Protein AF-A0A7X1P7P2-F1 (afdb_monomer_lite)

pLDDT: mean 89.83, std 14.55, range [38.56, 98.75]

Sequence (143 aa):
MQAILTSKPTHEVIAAIQALDLDSVKSRLMDAELGEGWTREYAERIEAAYRTYLTMLVKHQEHAEHIMLSKDVDEFWHTHILQTMKYAADCEAVFGAFLHHNPHVGERTQADLDEREKMADITRALYEQEFGDGRGANVAWSG

Structure (mmCIF, N/CA/C/O backbone):
data_AF-A0A7X1P7P2-F1
#
_entry.id   AF-A0A7X1P7P2-F1
#
loop_
_atom_site.group_PDB
_atom_site.id
_atom_site.type_symbol
_atom_site.label_atom_id
_atom_site.label_alt_id
_atom_site.label_comp_id
_atom_site.label_asym_id
_atom_site.label_entity_id
_atom_site.label_seq_id
_atom_site.pdbx_PDB_ins_code
_atom_site.Cartn_x
_atom_site.Cartn_y
_atom_site.Cartn_z
_atom_site.occupancy
_atom_site.B_iso_or_equiv
_atom_site.auth_seq_id
_atom_site.auth_comp_id
_atom_site.auth_asym_id
_atom_site.auth_atom_id
_atom_site.pdbx_PDB_model_num
ATOM 1 N N . MET A 1 1 ? -9.503 13.658 7.282 1.00 43.91 1 MET A N 1
ATOM 2 C CA . MET A 1 1 ? -10.871 13.131 7.539 1.00 43.91 1 MET A CA 1
ATOM 3 C C . MET A 1 1 ? -11.436 12.461 6.292 1.00 43.91 1 MET A C 1
ATOM 5 O O . MET A 1 1 ? -12.288 13.011 5.604 1.00 43.91 1 MET A O 1
ATOM 9 N N . GLN A 1 2 ? -11.042 11.211 6.086 1.00 50.12 2 GLN A N 1
ATOM 10 C CA . GLN A 1 2 ? -12.046 10.154 6.085 1.00 50.12 2 GLN A CA 1
ATOM 11 C C . GLN A 1 2 ? -11.613 9.181 7.185 1.00 50.12 2 GLN A C 1
ATOM 13 O O . GLN A 1 2 ? -10.655 8.444 7.020 1.00 50.12 2 GLN A O 1
ATOM 18 N N . ALA A 1 3 ? -12.256 9.266 8.355 1.00 65.06 3 ALA A N 1
ATOM 19 C CA . ALA A 1 3 ? -11.876 8.503 9.553 1.00 65.06 3 ALA A CA 1
ATOM 20 C C . ALA A 1 3 ? -12.202 6.997 9.451 1.00 65.06 3 ALA A C 1
ATOM 22 O O . ALA A 1 3 ? -12.038 6.258 10.415 1.00 65.06 3 ALA A O 1
ATOM 23 N N . ILE A 1 4 ? -12.736 6.562 8.307 1.00 82.81 4 ILE A N 1
ATOM 24 C CA . ILE A 1 4 ? -13.200 5.203 8.047 1.00 82.81 4 ILE A CA 1
ATOM 25 C C . ILE A 1 4 ? -12.828 4.891 6.597 1.00 82.81 4 ILE A C 1
ATOM 27 O O . ILE A 1 4 ? -13.354 5.520 5.678 1.00 82.81 4 ILE A O 1
ATOM 31 N N . LEU A 1 5 ? -11.912 3.942 6.409 1.00 88.62 5 LEU A N 1
ATOM 32 C CA . LEU A 1 5 ? -11.478 3.448 5.100 1.00 88.62 5 LEU A CA 1
ATOM 33 C C . LEU A 1 5 ? -12.542 2.570 4.443 1.00 88.62 5 LEU A C 1
ATOM 35 O O . LEU A 1 5 ? -12.647 2.525 3.221 1.00 88.62 5 LEU A O 1
ATOM 39 N N . THR A 1 6 ? -13.323 1.847 5.245 1.00 93.50 6 THR A N 1
ATOM 40 C CA . THR A 1 6 ? -14.395 0.986 4.748 1.00 93.50 6 THR A CA 1
ATOM 41 C C . THR A 1 6 ? -15.419 0.675 5.835 1.00 93.50 6 THR A C 1
ATOM 43 O O . THR A 1 6 ? -15.079 0.512 7.005 1.00 93.50 6 THR A O 1
ATOM 46 N N . SER A 1 7 ? -16.686 0.562 5.436 1.00 93.81 7 SER A N 1
ATOM 47 C CA . SER A 1 7 ? -17.781 0.076 6.285 1.00 93.81 7 SER A CA 1
ATOM 48 C C . SER A 1 7 ? -18.014 -1.435 6.170 1.00 93.81 7 SER A C 1
ATOM 50 O O . SER A 1 7 ? -18.877 -1.973 6.866 1.00 93.81 7 SER A O 1
ATOM 52 N N . LYS A 1 8 ? -17.275 -2.128 5.292 1.00 95.19 8 LYS A N 1
ATOM 53 C CA . LYS A 1 8 ? -17.368 -3.583 5.133 1.00 95.19 8 LYS A CA 1
ATOM 54 C C . LYS A 1 8 ? -16.837 -4.300 6.388 1.00 95.19 8 LYS A C 1
ATOM 56 O O . LYS A 1 8 ? -15.948 -3.772 7.062 1.00 95.19 8 LYS A O 1
ATOM 61 N N . PRO A 1 9 ? -17.323 -5.514 6.707 1.00 96.62 9 PRO A N 1
ATOM 62 C CA . PRO A 1 9 ? -16.803 -6.288 7.831 1.00 96.62 9 PRO A CA 1
ATOM 63 C C . PRO A 1 9 ? -15.300 -6.561 7.690 1.00 96.62 9 PRO A C 1
ATOM 65 O O . PRO A 1 9 ? -14.850 -7.077 6.670 1.00 96.62 9 PRO A O 1
ATOM 68 N N . THR A 1 10 ? -14.520 -6.283 8.740 1.00 95.75 10 THR A N 1
ATOM 69 C CA . THR A 1 10 ? -13.047 -6.391 8.729 1.00 95.75 10 THR A CA 1
ATOM 70 C C . THR A 1 10 ? -12.537 -7.729 8.185 1.00 95.75 10 THR A C 1
ATOM 72 O O . THR A 1 10 ? -11.595 -7.754 7.402 1.00 95.75 10 THR A O 1
ATOM 75 N N . HIS A 1 11 ? -13.166 -8.847 8.557 1.00 96.62 11 HIS A N 1
ATOM 76 C CA . HIS A 1 11 ? -12.748 -10.176 8.101 1.00 96.62 11 HIS A CA 1
ATOM 77 C C . HIS A 1 11 ? -12.955 -10.394 6.590 1.00 96.62 11 HIS A C 1
ATOM 79 O O . HIS A 1 11 ? -12.132 -11.055 5.960 1.00 96.62 11 HIS A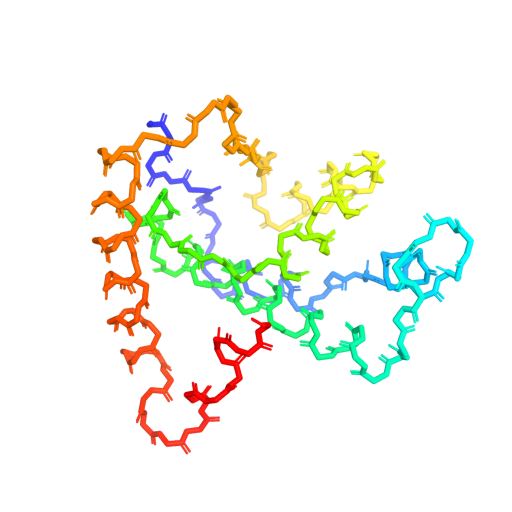 O 1
ATOM 85 N N . GLU A 1 12 ? -14.005 -9.815 5.997 1.00 98.00 12 GLU A N 1
ATOM 86 C CA . GLU A 1 12 ? -14.248 -9.865 4.549 1.00 98.00 12 GLU A CA 1
ATOM 87 C C . GLU A 1 12 ? -13.220 -9.021 3.797 1.00 98.00 12 GLU A C 1
ATOM 89 O O . GLU A 1 12 ? -12.670 -9.462 2.791 1.00 98.00 12 GLU A O 1
ATOM 94 N N . VAL A 1 13 ? -12.907 -7.834 4.322 1.00 98.00 13 VAL A N 1
ATOM 95 C CA . VAL A 1 13 ? -11.899 -6.944 3.733 1.00 98.00 13 VAL A CA 1
ATOM 96 C C . VAL A 1 13 ? -10.519 -7.593 3.780 1.00 98.00 13 VAL A C 1
ATOM 98 O O . VAL A 1 13 ? -9.812 -7.583 2.779 1.00 98.00 13 VAL A O 1
ATOM 101 N N . ILE A 1 14 ? -10.146 -8.224 4.897 1.00 97.25 14 ILE A N 1
ATOM 102 C CA . ILE A 1 14 ? -8.883 -8.969 5.004 1.00 97.25 14 ILE A CA 1
ATOM 103 C C . ILE A 1 14 ? -8.854 -10.129 4.005 1.00 97.25 14 ILE A C 1
ATOM 105 O O . ILE A 1 14 ? -7.850 -10.309 3.320 1.00 97.25 14 ILE A O 1
ATOM 109 N N . ALA A 1 15 ? -9.943 -10.891 3.866 1.00 98.25 15 ALA A N 1
ATOM 110 C CA . ALA A 1 15 ? -10.018 -11.954 2.864 1.00 98.25 15 ALA A CA 1
ATOM 111 C C . ALA A 1 15 ? -9.846 -11.405 1.435 1.00 98.25 15 ALA A C 1
ATOM 113 O O . ALA A 1 15 ? -9.102 -11.984 0.645 1.00 98.25 15 ALA A O 1
ATOM 114 N N . ALA A 1 16 ? -10.461 -10.260 1.123 1.00 98.50 16 ALA A N 1
ATOM 115 C CA . ALA A 1 16 ? -10.300 -9.581 -0.159 1.00 98.50 16 ALA A CA 1
ATOM 116 C C . ALA A 1 16 ? -8.861 -9.077 -0.378 1.00 98.50 16 ALA A C 1
ATOM 118 O O . ALA A 1 16 ? -8.318 -9.268 -1.464 1.00 98.50 16 ALA A O 1
ATOM 119 N N . ILE A 1 17 ? -8.205 -8.522 0.652 1.00 98.44 17 ILE A N 1
ATOM 120 C CA . ILE A 1 17 ? -6.780 -8.147 0.613 1.00 98.44 17 ILE A CA 1
ATOM 121 C C . ILE A 1 17 ? -5.922 -9.362 0.271 1.00 98.44 17 ILE A C 1
ATOM 123 O O . ILE A 1 17 ? -5.034 -9.245 -0.565 1.00 98.44 17 ILE A O 1
ATOM 127 N N . GLN A 1 18 ? -6.166 -10.526 0.882 1.00 97.81 18 GLN A N 1
ATOM 128 C CA . GLN A 1 18 ? -5.404 -11.748 0.590 1.00 97.81 18 GLN A CA 1
ATOM 129 C C . GLN A 1 18 ? -5.694 -12.314 -0.808 1.00 97.81 18 GLN A C 1
ATOM 131 O O . GLN A 1 18 ? -4.836 -12.967 -1.393 1.00 97.81 18 GLN A O 1
ATOM 136 N N . ALA A 1 19 ? -6.870 -12.029 -1.367 1.00 98.25 19 ALA A N 1
ATOM 137 C CA . ALA A 1 19 ? -7.275 -12.484 -2.693 1.00 98.25 19 ALA A CA 1
ATOM 138 C C . ALA A 1 19 ? -6.796 -11.585 -3.848 1.00 98.25 19 ALA A C 1
ATOM 140 O O . ALA A 1 19 ? -6.965 -11.973 -5.002 1.00 98.25 19 ALA A O 1
ATOM 141 N N . LEU A 1 20 ? -6.211 -10.408 -3.573 1.00 98.56 20 LEU A N 1
ATOM 142 C CA . LEU A 1 20 ? -5.677 -9.531 -4.623 1.00 98.56 20 LEU A CA 1
ATOM 143 C C . LEU A 1 20 ? -4.686 -10.290 -5.512 1.00 98.56 20 LEU A C 1
ATOM 145 O O . LEU A 1 20 ? -3.737 -10.886 -5.004 1.00 98.56 20 LEU A O 1
ATOM 149 N N . ASP A 1 21 ? -4.865 -10.220 -6.827 1.00 98.44 21 ASP A N 1
ATOM 150 C CA . ASP A 1 21 ? -3.858 -10.673 -7.785 1.00 98.44 21 ASP A CA 1
ATOM 151 C C . ASP A 1 21 ? -2.845 -9.546 -8.008 1.00 98.44 21 ASP A C 1
ATOM 153 O O . ASP A 1 21 ? -3.181 -8.521 -8.593 1.00 98.44 21 ASP A O 1
ATOM 157 N N . LEU A 1 22 ? -1.618 -9.703 -7.512 1.00 98.62 22 LEU A N 1
ATOM 158 C CA . LEU A 1 22 ? -0.564 -8.684 -7.586 1.00 98.62 22 LEU A CA 1
ATOM 159 C C . LEU A 1 22 ? 0.591 -9.105 -8.509 1.00 98.62 22 LEU A C 1
ATOM 161 O O . LEU A 1 22 ? 1.660 -8.490 -8.488 1.00 98.62 22 LEU A O 1
ATOM 165 N N . ASP A 1 23 ? 0.404 -10.135 -9.342 1.00 98.38 23 ASP A N 1
ATOM 166 C CA . ASP A 1 23 ? 1.494 -10.670 -10.165 1.00 98.38 23 ASP A CA 1
ATOM 167 C C . ASP A 1 23 ? 1.958 -9.685 -11.246 1.00 98.38 23 ASP A C 1
ATOM 169 O O . ASP A 1 23 ? 3.153 -9.582 -11.524 1.00 98.38 23 ASP A O 1
ATOM 173 N N . SER A 1 24 ? 1.046 -8.871 -11.789 1.00 98.38 24 SER A N 1
ATOM 174 C CA . SER A 1 24 ? 1.396 -7.784 -12.712 1.00 98.38 24 SER A CA 1
ATOM 175 C C . SER A 1 24 ? 2.242 -6.693 -12.050 1.00 98.38 24 SER A C 1
ATOM 177 O O . SER A 1 24 ? 3.068 -6.072 -12.718 1.00 98.38 24 SER A O 1
ATOM 179 N N . VAL A 1 25 ? 2.045 -6.438 -10.753 1.00 98.69 25 VAL A N 1
ATOM 180 C CA . VAL A 1 25 ? 2.821 -5.457 -9.977 1.00 98.69 25 VAL A CA 1
ATOM 181 C C . VAL A 1 25 ? 4.229 -5.995 -9.740 1.00 98.69 25 VAL A C 1
ATOM 183 O O . VAL A 1 25 ? 5.205 -5.329 -10.081 1.00 98.69 25 VAL A O 1
ATOM 186 N N . LYS A 1 26 ? 4.343 -7.246 -9.274 1.00 98.44 26 LYS A N 1
ATOM 187 C CA . LYS A 1 26 ? 5.637 -7.930 -9.128 1.00 98.44 26 LYS A CA 1
ATOM 188 C C . LYS A 1 26 ? 6.400 -8.006 -10.441 1.00 98.44 26 LYS A C 1
ATOM 190 O O . LYS A 1 26 ? 7.570 -7.648 -10.481 1.00 98.44 26 LYS A O 1
ATOM 195 N N . SER A 1 27 ? 5.736 -8.428 -11.516 1.00 98.50 27 SER A N 1
ATOM 196 C CA . SER A 1 27 ? 6.352 -8.543 -12.841 1.00 98.50 27 SER A CA 1
ATOM 197 C C . SER A 1 27 ? 6.938 -7.213 -13.304 1.00 98.50 27 SER A C 1
ATOM 199 O O . SER A 1 2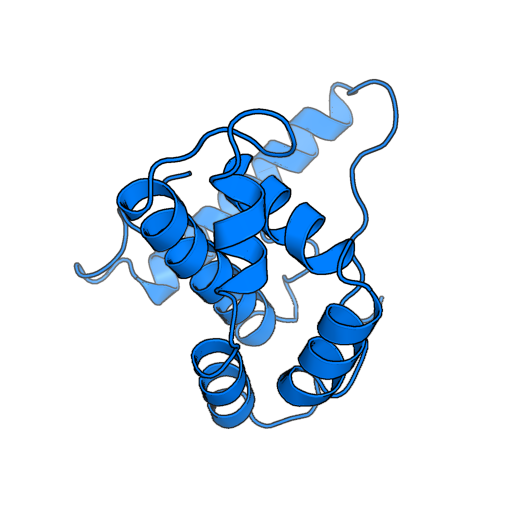7 ? 8.019 -7.198 -13.884 1.00 98.50 27 SER A O 1
ATOM 201 N N . ARG A 1 28 ? 6.266 -6.092 -13.003 1.00 98.50 28 ARG A N 1
ATOM 202 C CA . ARG A 1 28 ? 6.796 -4.759 -13.295 1.00 98.50 28 ARG A CA 1
ATOM 203 C C . ARG A 1 28 ? 8.015 -4.416 -12.438 1.00 98.50 28 ARG A C 1
ATOM 205 O O . ARG A 1 28 ? 8.984 -3.916 -12.987 1.00 98.50 28 ARG A O 1
ATOM 212 N N . LEU A 1 29 ? 7.985 -4.684 -11.134 1.00 98.56 29 LEU A N 1
ATOM 213 C CA . LEU A 1 29 ? 9.107 -4.394 -10.224 1.00 98.56 29 LEU A CA 1
ATOM 214 C C . LEU A 1 29 ? 10.345 -5.258 -10.500 1.00 98.56 29 LEU A C 1
ATOM 216 O O . LEU A 1 29 ? 11.469 -4.818 -10.274 1.00 98.56 29 LEU A O 1
ATOM 220 N N . MET A 1 30 ? 10.146 -6.475 -11.005 1.00 98.50 30 MET A N 1
ATOM 221 C CA . MET A 1 30 ? 11.221 -7.395 -11.386 1.00 98.50 30 MET A CA 1
ATOM 222 C C . MET A 1 30 ? 11.888 -7.036 -12.721 1.00 98.50 30 MET A C 1
ATOM 224 O O . MET A 1 30 ? 12.966 -7.548 -13.022 1.00 98.50 30 MET A O 1
ATOM 228 N N . ASP A 1 31 ? 11.257 -6.196 -13.541 1.00 98.38 31 ASP A N 1
ATOM 229 C CA . ASP A 1 31 ? 11.848 -5.731 -14.792 1.00 98.38 31 ASP A CA 1
ATOM 230 C C . ASP A 1 31 ? 13.103 -4.892 -14.493 1.00 98.38 31 ASP A C 1
ATOM 232 O O . ASP A 1 31 ? 13.061 -3.952 -13.700 1.00 98.38 31 ASP A O 1
ATOM 236 N N . ALA A 1 32 ? 14.232 -5.256 -15.104 1.00 97.12 32 ALA A N 1
ATOM 237 C CA . ALA A 1 32 ? 15.526 -4.628 -14.837 1.00 97.12 32 ALA A CA 1
ATOM 238 C C . ALA A 1 32 ? 15.718 -3.274 -15.541 1.00 97.12 32 ALA A C 1
ATOM 240 O O . ALA A 1 32 ? 16.622 -2.527 -15.174 1.00 97.12 32 ALA A O 1
ATOM 241 N N . GLU A 1 33 ? 14.916 -2.967 -16.563 1.00 97.25 33 GLU A N 1
ATOM 242 C CA . GLU A 1 33 ? 15.012 -1.716 -17.323 1.00 97.25 33 GLU A CA 1
ATOM 243 C C . GLU A 1 33 ? 13.920 -0.724 -16.923 1.00 97.25 33 GLU A C 1
ATOM 245 O O . GLU A 1 33 ? 14.154 0.482 -16.854 1.00 97.25 33 GLU A O 1
ATOM 250 N N . LEU A 1 34 ? 12.711 -1.231 -16.696 1.00 94.12 34 LEU A N 1
ATOM 251 C CA . LEU A 1 34 ? 11.504 -0.438 -16.485 1.00 94.12 34 LEU A CA 1
ATOM 252 C C . LEU A 1 34 ? 11.010 -0.458 -15.032 1.00 94.12 34 LEU A C 1
ATOM 254 O O . LEU A 1 34 ? 10.074 0.284 -14.709 1.00 94.12 34 LEU A O 1
ATOM 258 N N . GLY A 1 35 ? 11.580 -1.319 -14.193 1.00 96.69 35 GLY A N 1
ATOM 259 C CA . GLY A 1 35 ? 11.271 -1.456 -12.774 1.00 96.69 35 GLY A CA 1
ATOM 260 C C . GLY A 1 35 ? 12.510 -1.292 -11.899 1.00 96.69 35 GLY A C 1
ATOM 261 O O . GLY A 1 35 ? 13.447 -0.578 -12.246 1.00 96.69 35 GLY A O 1
ATOM 262 N N . GLU A 1 36 ? 12.505 -1.987 -10.765 1.00 97.56 36 GLU A N 1
ATOM 263 C CA . GLU A 1 36 ? 13.567 -1.929 -9.755 1.00 97.56 36 GLU A CA 1
ATOM 264 C C . GLU A 1 36 ? 14.577 -3.087 -9.888 1.00 97.56 36 GLU A C 1
ATOM 266 O O . GLU A 1 36 ? 15.530 -3.186 -9.112 1.00 97.56 36 GLU A O 1
ATOM 271 N N . GLY A 1 37 ? 14.372 -4.005 -10.842 1.00 98.06 37 GLY A N 1
ATOM 272 C CA . GLY A 1 37 ? 15.215 -5.189 -11.026 1.00 98.06 37 GLY A CA 1
ATOM 273 C C . GLY A 1 37 ? 15.184 -6.167 -9.846 1.00 98.06 37 GLY A C 1
ATOM 274 O O . GLY A 1 37 ? 16.166 -6.872 -9.597 1.00 98.06 37 GLY A O 1
ATOM 275 N N . TRP A 1 38 ? 14.087 -6.203 -9.087 1.00 98.25 38 TRP A N 1
ATOM 276 C CA . TRP A 1 38 ? 13.958 -7.086 -7.927 1.00 98.25 38 TRP A CA 1
ATOM 277 C C . TRP A 1 38 ? 13.977 -8.567 -8.315 1.00 98.25 38 TRP A C 1
ATOM 279 O O . TRP A 1 38 ? 13.478 -8.968 -9.367 1.00 98.25 38 TRP A O 1
ATOM 289 N N . THR A 1 39 ? 14.498 -9.416 -7.423 1.00 98.44 39 THR A N 1
ATOM 290 C CA . THR A 1 39 ? 14.304 -10.863 -7.573 1.00 98.44 39 THR A CA 1
ATOM 291 C C . THR A 1 39 ? 12.860 -11.237 -7.246 1.00 98.44 39 THR A C 1
ATOM 293 O O . THR A 1 39 ? 12.148 -10.505 -6.551 1.00 98.44 39 THR A O 1
ATOM 296 N N . ARG A 1 40 ? 12.425 -12.410 -7.714 1.00 97.69 40 ARG A N 1
ATOM 297 C CA . ARG A 1 40 ? 11.086 -12.929 -7.412 1.00 97.69 40 ARG A CA 1
ATOM 298 C C . ARG A 1 40 ? 10.864 -13.077 -5.909 1.00 97.69 40 ARG A C 1
ATOM 300 O O . ARG A 1 40 ? 9.839 -12.636 -5.405 1.00 97.69 40 ARG A O 1
ATOM 307 N N . GLU A 1 41 ? 11.840 -13.635 -5.200 1.00 97.62 41 GLU A N 1
ATOM 308 C CA . GLU A 1 41 ? 11.773 -13.854 -3.752 1.00 97.62 41 GLU A CA 1
ATOM 309 C C . GLU A 1 41 ? 11.647 -12.527 -2.998 1.00 97.62 41 GLU A C 1
ATOM 311 O O . GLU A 1 41 ? 10.900 -12.421 -2.025 1.00 97.62 41 GLU A O 1
ATOM 316 N N . TYR A 1 42 ? 12.356 -11.494 -3.463 1.00 96.75 42 TYR A N 1
ATOM 317 C CA . TYR A 1 42 ? 12.256 -10.158 -2.892 1.00 96.75 42 TYR A CA 1
ATOM 318 C C . TYR A 1 42 ? 10.867 -9.558 -3.112 1.00 96.75 42 TYR A C 1
ATOM 320 O O . TYR A 1 42 ? 10.230 -9.119 -2.157 1.00 96.75 42 TYR A O 1
ATOM 328 N N . ALA A 1 43 ? 10.369 -9.600 -4.351 1.00 97.94 43 ALA A N 1
ATOM 329 C CA . ALA A 1 43 ? 9.056 -9.077 -4.705 1.00 97.94 43 ALA A CA 1
ATOM 330 C C . ALA A 1 43 ? 7.920 -9.789 -3.946 1.00 97.94 43 ALA A C 1
ATOM 332 O O . ALA A 1 43 ? 6.983 -9.136 -3.501 1.00 97.94 43 ALA A O 1
ATOM 333 N N . GLU A 1 44 ? 8.019 -11.105 -3.735 1.00 97.38 44 GLU A N 1
ATOM 334 C CA . GLU A 1 44 ? 7.066 -11.883 -2.928 1.00 97.38 44 GLU A CA 1
ATOM 335 C C . GLU A 1 44 ? 7.093 -11.491 -1.446 1.00 97.38 44 GLU A C 1
ATOM 337 O O . GLU A 1 44 ? 6.043 -11.389 -0.808 1.00 97.38 44 GLU A O 1
ATOM 342 N N . ARG A 1 45 ? 8.278 -11.208 -0.892 1.00 97.00 45 ARG A N 1
ATOM 343 C CA . ARG A 1 45 ? 8.404 -10.706 0.482 1.00 97.00 45 ARG A CA 1
ATOM 344 C C . ARG A 1 45 ? 7.777 -9.320 0.637 1.00 97.00 45 ARG A C 1
ATOM 346 O O . ARG A 1 45 ? 7.042 -9.099 1.599 1.00 97.00 45 ARG A O 1
ATOM 353 N N . ILE A 1 46 ? 8.035 -8.407 -0.301 1.00 97.56 46 ILE A N 1
ATOM 354 C CA . ILE A 1 46 ? 7.442 -7.061 -0.277 1.00 97.56 46 ILE A CA 1
ATOM 355 C C . ILE A 1 46 ? 5.929 -7.119 -0.514 1.00 97.56 46 ILE A C 1
ATOM 357 O O . ILE A 1 46 ? 5.187 -6.400 0.148 1.00 97.56 46 ILE A O 1
ATOM 361 N N . GLU A 1 47 ? 5.437 -8.023 -1.365 1.00 97.88 47 GLU A N 1
ATOM 362 C CA . GLU A 1 47 ? 3.999 -8.256 -1.536 1.00 97.88 47 GLU A CA 1
ATOM 363 C C . GLU A 1 47 ? 3.333 -8.673 -0.212 1.00 97.88 47 GLU A C 1
ATOM 365 O O . GLU A 1 47 ? 2.293 -8.128 0.164 1.00 97.88 47 GLU A O 1
ATOM 370 N N . ALA A 1 48 ? 3.940 -9.604 0.534 1.00 96.50 48 ALA A N 1
ATOM 371 C CA . ALA A 1 48 ? 3.435 -10.016 1.844 1.00 96.50 48 ALA A CA 1
ATOM 372 C C . ALA A 1 48 ? 3.419 -8.849 2.852 1.00 96.50 48 ALA A C 1
ATOM 374 O O . ALA A 1 48 ? 2.444 -8.680 3.593 1.00 96.50 48 ALA A O 1
ATOM 375 N N . ALA A 1 49 ? 4.458 -8.009 2.847 1.00 95.06 49 ALA A N 1
ATOM 376 C CA . ALA A 1 49 ? 4.512 -6.799 3.664 1.00 95.06 49 ALA A CA 1
ATOM 377 C C . ALA A 1 49 ? 3.440 -5.772 3.248 1.00 95.06 49 ALA A C 1
ATOM 379 O O . ALA A 1 49 ? 2.763 -5.213 4.108 1.00 95.06 49 ALA A O 1
ATOM 380 N N . TYR A 1 50 ? 3.193 -5.591 1.948 1.00 97.62 50 TYR A N 1
ATOM 381 C CA . TYR A 1 50 ? 2.133 -4.719 1.436 1.00 97.62 50 TYR A CA 1
ATOM 382 C C . TYR A 1 50 ? 0.737 -5.192 1.865 1.00 97.62 50 TYR A C 1
ATOM 384 O O . TYR A 1 50 ? -0.055 -4.404 2.383 1.00 97.62 50 TYR A O 1
ATOM 392 N N . ARG A 1 51 ? 0.438 -6.493 1.761 1.00 97.56 51 ARG A N 1
ATOM 393 C CA . ARG A 1 51 ? -0.825 -7.068 2.274 1.00 97.56 51 ARG A CA 1
ATOM 394 C C . ARG A 1 51 ? -0.972 -6.878 3.785 1.00 97.56 51 ARG A C 1
ATOM 396 O O . ARG A 1 51 ? -2.079 -6.637 4.274 1.00 97.56 51 ARG A O 1
ATOM 403 N N . THR A 1 52 ? 0.133 -6.974 4.520 1.00 95.06 52 THR A N 1
ATOM 404 C CA . THR A 1 52 ? 0.164 -6.719 5.966 1.00 95.0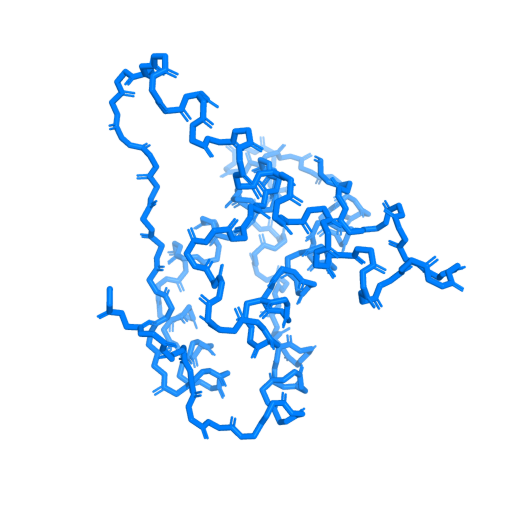6 52 THR A CA 1
ATOM 405 C C . THR A 1 52 ? -0.154 -5.254 6.259 1.00 95.06 52 THR A C 1
ATOM 407 O O . THR A 1 52 ? -1.033 -4.983 7.073 1.00 95.06 52 THR A O 1
ATOM 410 N N . TYR A 1 53 ? 0.455 -4.317 5.531 1.00 95.25 53 TYR A N 1
ATOM 411 C CA . TYR A 1 53 ? 0.153 -2.890 5.630 1.00 95.25 53 TYR A CA 1
ATOM 412 C C . TYR A 1 53 ? -1.335 -2.594 5.383 1.00 95.25 53 TYR A C 1
ATOM 414 O O . TYR A 1 53 ? -1.984 -1.991 6.237 1.00 95.25 53 TYR A O 1
ATOM 422 N N . LEU A 1 54 ? -1.920 -3.095 4.288 1.00 96.44 54 LEU A N 1
ATOM 423 C CA . LEU A 1 54 ? -3.354 -2.917 4.008 1.00 96.44 54 LEU A CA 1
ATOM 424 C C . LEU A 1 54 ? -4.238 -3.510 5.116 1.00 96.44 54 LEU A C 1
ATOM 426 O O . LEU A 1 54 ? -5.271 -2.942 5.467 1.00 96.44 54 LEU A O 1
ATOM 430 N N . THR A 1 55 ? -3.828 -4.642 5.694 1.00 95.75 55 THR A N 1
ATOM 431 C CA . THR A 1 55 ? -4.533 -5.265 6.822 1.00 95.75 55 THR A CA 1
ATOM 432 C C . THR A 1 55 ? -4.487 -4.369 8.061 1.00 95.75 55 THR A C 1
ATOM 434 O O . THR A 1 55 ? -5.521 -4.158 8.693 1.00 95.75 55 THR A O 1
ATOM 437 N N . MET A 1 56 ? -3.324 -3.794 8.382 1.00 94.44 56 MET A N 1
ATOM 438 C CA . MET A 1 56 ? -3.161 -2.862 9.503 1.00 94.44 56 MET A CA 1
ATOM 439 C C . MET A 1 56 ? -4.039 -1.622 9.345 1.00 94.44 56 MET A C 1
ATOM 441 O O . MET A 1 56 ? -4.725 -1.242 10.293 1.00 94.44 56 MET A O 1
ATOM 445 N N . LEU A 1 57 ? -4.093 -1.047 8.138 1.00 94.56 57 LEU A N 1
ATOM 446 C CA . LEU A 1 57 ? -4.965 0.088 7.832 1.00 94.56 57 LEU A CA 1
ATOM 447 C C . LEU A 1 57 ? -6.437 -0.205 8.161 1.00 94.56 57 LEU A C 1
ATOM 449 O O . LEU A 1 57 ? -7.122 0.630 8.742 1.00 94.56 57 LEU A O 1
ATOM 453 N N . VAL A 1 58 ? -6.931 -1.395 7.811 1.00 94.88 58 VAL A N 1
ATOM 454 C CA . VAL A 1 58 ? -8.344 -1.769 7.998 1.00 94.88 58 VAL A CA 1
ATOM 455 C C . VAL A 1 58 ? -8.664 -2.170 9.437 1.00 94.88 58 VAL A C 1
ATOM 457 O O . VAL A 1 58 ? -9.798 -1.979 9.884 1.00 94.88 58 VAL A O 1
ATOM 460 N N . LYS A 1 59 ? -7.701 -2.744 10.164 1.00 93.94 59 LYS A N 1
ATOM 461 C CA . LYS A 1 59 ? -7.872 -3.112 11.576 1.00 93.94 59 LYS A CA 1
ATOM 462 C C . LYS A 1 59 ? -7.816 -1.905 12.513 1.00 93.94 59 LYS A C 1
ATOM 464 O O . LYS A 1 59 ? -8.493 -1.931 13.534 1.00 93.94 59 LYS A O 1
ATOM 469 N N . HIS A 1 60 ? -7.070 -0.869 12.134 1.00 93.69 60 HIS A N 1
ATOM 470 C CA . HIS A 1 60 ? -6.850 0.346 12.921 1.00 93.69 60 HIS A CA 1
ATOM 471 C C . HIS A 1 60 ? -7.196 1.596 12.100 1.00 93.69 60 HIS A C 1
ATOM 473 O O . HIS A 1 60 ? -6.363 2.485 11.910 1.00 93.69 60 HIS A O 1
ATOM 479 N N . GLN A 1 61 ? -8.417 1.658 11.556 1.00 92.69 61 GLN A N 1
ATOM 480 C CA . GLN A 1 61 ? -8.836 2.739 10.647 1.00 92.69 61 GLN A CA 1
ATOM 481 C C . GLN A 1 61 ? -8.765 4.121 11.308 1.00 92.69 61 GLN A C 1
ATOM 483 O O . GLN A 1 61 ? -8.489 5.115 10.639 1.00 92.69 61 GLN A O 1
ATOM 488 N N . GLU A 1 62 ? -8.939 4.179 12.629 1.00 91.25 62 GLU A N 1
ATOM 489 C CA . GLU A 1 62 ? -8.776 5.374 13.456 1.00 91.25 62 GLU A CA 1
ATOM 490 C C . GLU A 1 62 ? -7.336 5.912 13.488 1.00 91.25 62 GLU A C 1
ATOM 492 O O . GLU A 1 62 ? -7.120 7.080 13.809 1.00 91.25 62 GLU A O 1
ATOM 497 N N . HIS A 1 63 ? -6.359 5.077 13.127 1.00 90.94 63 HIS A N 1
ATOM 498 C CA . HIS A 1 63 ? -4.936 5.402 13.075 1.00 90.94 63 HIS A CA 1
ATOM 499 C C . HIS A 1 63 ? -4.349 5.321 11.660 1.00 90.94 63 HIS A C 1
ATOM 501 O O . HIS A 1 63 ? -3.149 5.526 11.503 1.00 90.94 63 HIS A O 1
ATOM 507 N N . ALA A 1 64 ? -5.159 5.063 10.628 1.00 89.75 64 ALA A N 1
ATOM 508 C CA . ALA A 1 64 ? -4.689 4.799 9.265 1.00 89.75 64 ALA A CA 1
ATOM 509 C C . ALA A 1 64 ? -3.753 5.886 8.701 1.00 89.75 64 ALA A C 1
ATOM 511 O O . ALA A 1 64 ? -2.739 5.556 8.093 1.00 89.75 64 ALA A O 1
ATOM 512 N N . GLU A 1 65 ? -4.043 7.169 8.952 1.00 88.19 65 GLU A N 1
ATOM 513 C CA . GLU A 1 65 ? -3.211 8.307 8.509 1.00 88.19 65 GLU A CA 1
ATOM 514 C C . GLU A 1 65 ? -1.825 8.357 9.203 1.00 88.19 65 GLU A C 1
ATOM 516 O O . GLU A 1 65 ? -0.947 9.107 8.783 1.00 88.19 65 GLU A O 1
ATOM 521 N N . HIS A 1 66 ? -1.606 7.558 10.253 1.00 89.25 66 HIS A N 1
ATOM 522 C CA . HIS A 1 66 ? -0.370 7.511 11.045 1.00 89.25 66 HIS A CA 1
ATOM 523 C C . HIS A 1 66 ? 0.395 6.187 10.923 1.00 89.25 66 HIS A C 1
ATOM 525 O O . HIS A 1 66 ? 1.486 6.066 11.485 1.00 89.25 66 HIS A O 1
ATOM 531 N N . ILE A 1 67 ? -0.152 5.192 10.215 1.00 91.25 67 ILE A N 1
ATOM 532 C CA . ILE A 1 67 ? 0.524 3.910 9.996 1.00 91.25 67 ILE A CA 1
ATOM 533 C C . ILE A 1 67 ? 1.549 4.089 8.881 1.00 91.25 67 ILE A C 1
ATOM 535 O O . ILE A 1 67 ? 1.210 4.322 7.720 1.00 91.25 67 ILE A O 1
ATOM 539 N N . MET A 1 68 ? 2.818 3.954 9.246 1.00 90.06 68 MET A N 1
ATOM 540 C CA . MET A 1 68 ? 3.935 4.024 8.321 1.00 90.06 68 MET A CA 1
ATOM 541 C C . MET A 1 68 ? 4.122 2.711 7.570 1.00 90.06 68 MET A C 1
ATOM 543 O O . MET A 1 68 ? 3.837 1.621 8.065 1.00 90.06 68 MET A O 1
ATOM 547 N N . LEU A 1 69 ? 4.694 2.845 6.383 1.00 90.06 69 LEU A N 1
ATOM 548 C CA . LEU A 1 69 ? 5.163 1.754 5.548 1.00 90.06 69 LEU A CA 1
ATOM 549 C C . LEU A 1 69 ? 6.649 1.962 5.212 1.00 90.06 69 LEU A C 1
ATOM 551 O O . LEU A 1 69 ? 7.170 3.082 5.296 1.00 90.06 69 LEU A O 1
ATOM 555 N N . SER A 1 70 ? 7.351 0.876 4.890 1.00 90.94 70 SER A N 1
ATOM 556 C CA . SER A 1 70 ? 8.751 0.932 4.462 1.00 90.94 70 SER A CA 1
ATOM 557 C C . SER A 1 70 ? 8.867 1.483 3.043 1.00 90.94 70 SER A C 1
ATOM 559 O O . SER A 1 70 ? 7.906 1.467 2.281 1.00 90.94 70 SER A O 1
ATOM 561 N N . LYS A 1 71 ? 10.063 1.942 2.658 1.00 92.56 71 LYS A N 1
ATOM 562 C CA . LYS A 1 71 ? 10.293 2.506 1.319 1.00 92.56 71 LYS A CA 1
ATOM 563 C C . LYS A 1 71 ? 9.895 1.532 0.201 1.00 92.56 71 LYS A C 1
ATOM 565 O O . LYS A 1 71 ? 9.313 1.944 -0.790 1.00 92.56 71 LYS A O 1
ATOM 570 N N . ASP A 1 72 ? 10.175 0.248 0.370 1.00 96.25 72 ASP A N 1
ATOM 571 C CA . ASP A 1 72 ? 9.919 -0.721 -0.695 1.00 96.25 72 ASP A CA 1
ATOM 572 C C . ASP A 1 72 ? 8.448 -1.144 -0.751 1.00 96.25 72 ASP A C 1
ATOM 574 O O . ASP A 1 72 ? 7.926 -1.417 -1.829 1.00 96.25 72 ASP A O 1
ATOM 578 N N . VAL A 1 73 ? 7.738 -1.124 0.382 1.00 96.69 73 VAL A N 1
ATOM 579 C CA . VAL A 1 73 ? 6.272 -1.258 0.377 1.00 96.69 73 VAL A CA 1
ATOM 580 C C . VAL A 1 73 ? 5.621 -0.046 -0.301 1.00 96.69 73 VAL A C 1
ATOM 582 O O . VAL A 1 73 ? 4.633 -0.222 -1.014 1.00 96.69 73 VAL A O 1
ATOM 585 N N . ASP A 1 74 ? 6.195 1.152 -0.140 1.00 96.06 74 ASP A N 1
ATOM 586 C CA . ASP A 1 74 ? 5.766 2.390 -0.819 1.00 96.06 74 ASP A CA 1
ATOM 587 C C . ASP A 1 74 ? 5.907 2.238 -2.329 1.00 96.06 74 ASP A C 1
ATOM 589 O O . ASP A 1 74 ? 4.952 2.432 -3.072 1.00 96.06 74 ASP A O 1
ATOM 593 N N . GLU A 1 75 ? 7.073 1.777 -2.783 1.00 97.56 75 GLU A N 1
ATOM 594 C CA . GLU A 1 75 ? 7.352 1.572 -4.204 1.00 97.56 75 GLU A CA 1
ATOM 595 C C . GLU A 1 75 ? 6.461 0.487 -4.826 1.00 97.56 75 GLU A C 1
ATOM 597 O O . GLU A 1 75 ? 5.946 0.631 -5.943 1.00 97.56 75 GLU A O 1
ATOM 602 N N . PHE A 1 76 ? 6.188 -0.585 -4.076 1.00 98.44 76 PHE A N 1
ATOM 603 C CA . PHE A 1 76 ? 5.227 -1.600 -4.496 1.00 98.44 76 PHE A CA 1
ATOM 604 C C . PHE A 1 76 ? 3.826 -1.002 -4.659 1.00 98.44 76 PHE A C 1
ATOM 606 O O . PHE A 1 76 ? 3.140 -1.261 -5.654 1.00 98.44 76 PHE A O 1
ATOM 613 N N . TRP A 1 77 ? 3.398 -0.170 -3.706 1.00 98.06 77 TRP A N 1
ATOM 614 C CA . TRP A 1 77 ? 2.101 0.492 -3.763 1.00 98.06 77 TRP A CA 1
ATOM 615 C C . TRP A 1 77 ? 2.028 1.514 -4.903 1.00 98.06 77 TRP A C 1
ATOM 617 O O . TRP A 1 77 ? 1.043 1.510 -5.643 1.00 98.06 77 TRP A O 1
ATOM 627 N N . HIS A 1 78 ? 3.072 2.313 -5.131 1.00 98.06 78 HIS A N 1
ATOM 628 C CA . HIS A 1 78 ? 3.180 3.200 -6.292 1.00 98.06 78 HIS A CA 1
ATOM 629 C C . HIS A 1 78 ? 3.006 2.431 -7.601 1.00 98.06 78 HIS A C 1
ATOM 631 O O . HIS A 1 78 ? 2.191 2.813 -8.446 1.00 98.06 78 HIS A O 1
ATOM 637 N N . THR A 1 79 ? 3.703 1.304 -7.748 1.00 98.50 79 THR A N 1
ATOM 638 C CA . THR A 1 79 ? 3.586 0.460 -8.942 1.00 98.50 79 THR A CA 1
ATOM 639 C C . THR A 1 79 ? 2.166 -0.083 -9.110 1.00 98.50 79 THR A C 1
ATOM 641 O O . THR A 1 79 ? 1.648 -0.120 -10.229 1.00 98.50 79 THR A O 1
ATOM 644 N N . HIS A 1 80 ? 1.498 -0.452 -8.013 1.00 98.69 80 HIS A N 1
ATOM 645 C CA . HIS A 1 80 ? 0.095 -0.855 -8.044 1.00 98.69 80 HIS A CA 1
ATOM 646 C C . HIS A 1 80 ? -0.822 0.299 -8.489 1.00 98.69 80 HIS A C 1
ATOM 648 O O . HIS A 1 80 ? -1.619 0.113 -9.407 1.00 98.69 80 HIS A O 1
ATOM 654 N N . ILE A 1 81 ? -0.661 1.503 -7.926 1.00 98.56 81 ILE A N 1
ATOM 655 C CA . ILE A 1 81 ? -1.436 2.709 -8.273 1.00 98.56 81 ILE A CA 1
ATOM 656 C C . ILE A 1 81 ? -1.312 3.053 -9.762 1.00 98.56 81 ILE A C 1
ATOM 658 O O . ILE A 1 81 ? -2.309 3.401 -10.401 1.00 98.56 81 ILE A O 1
ATOM 662 N N . LEU A 1 82 ? -0.110 2.933 -10.334 1.00 98.25 82 LEU A N 1
ATOM 663 C CA . LEU A 1 82 ? 0.141 3.227 -11.749 1.00 98.25 82 LEU A CA 1
ATOM 664 C C . LEU A 1 82 ? -0.611 2.284 -12.703 1.00 98.25 82 LEU A C 1
ATOM 666 O O . LEU A 1 82 ? -0.872 2.654 -13.850 1.00 98.25 82 LEU A O 1
ATOM 670 N N . GLN A 1 83 ? -1.050 1.110 -12.241 1.00 98.06 83 GLN A N 1
ATOM 671 C CA . GLN A 1 83 ? -1.990 0.248 -12.965 1.00 98.06 83 GLN A CA 1
ATOM 672 C C . GLN A 1 83 ? -3.434 0.718 -12.728 1.00 98.06 83 GLN A C 1
ATOM 674 O O . GLN A 1 83 ? -4.276 -0.023 -12.232 1.00 98.06 83 GLN A O 1
ATOM 679 N N . THR A 1 84 ? -3.725 1.969 -13.090 1.00 98.38 84 THR A N 1
ATOM 680 C CA . THR A 1 84 ? -4.885 2.746 -12.610 1.00 98.38 84 THR A CA 1
ATOM 681 C C . THR A 1 84 ? -6.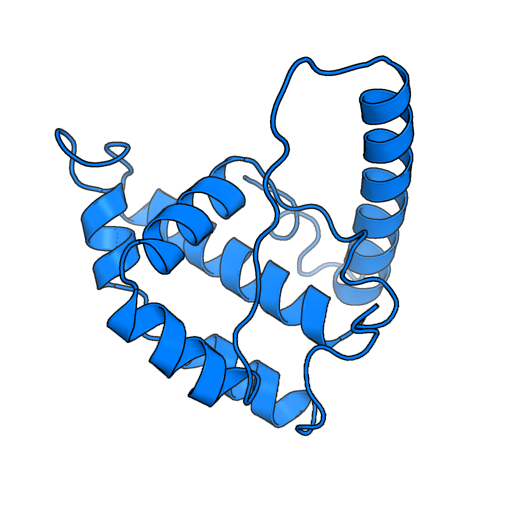242 2.041 -12.712 1.00 98.38 84 THR A C 1
ATOM 683 O O . THR A 1 84 ? -7.018 2.080 -11.758 1.00 98.38 84 THR A O 1
ATOM 686 N N . MET A 1 85 ? -6.539 1.362 -13.828 1.00 98.56 85 MET A N 1
ATOM 687 C CA . MET A 1 85 ? -7.791 0.605 -13.989 1.00 98.56 85 MET A CA 1
ATOM 688 C C . MET A 1 85 ? -7.884 -0.578 -13.020 1.00 98.56 85 MET A C 1
ATOM 690 O O . MET A 1 85 ? -8.937 -0.811 -12.430 1.00 98.56 85 MET A O 1
ATOM 694 N N . LYS A 1 86 ? -6.778 -1.311 -12.851 1.00 98.50 86 LYS A N 1
ATOM 695 C CA . LYS A 1 86 ? -6.681 -2.435 -11.921 1.00 98.50 86 LYS A CA 1
ATOM 696 C C . LYS A 1 86 ? -6.777 -1.938 -10.482 1.00 98.50 86 LYS A C 1
ATOM 698 O O . LYS A 1 86 ? -7.600 -2.437 -9.730 1.00 98.50 86 LYS A O 1
ATOM 703 N N . TYR A 1 87 ? -6.006 -0.908 -10.139 1.00 98.75 87 TYR A N 1
ATOM 704 C CA . TYR A 1 87 ? -5.991 -0.332 -8.799 1.00 98.75 87 TYR A CA 1
ATOM 705 C C . TYR A 1 87 ? -7.372 0.162 -8.364 1.00 98.75 87 TYR A C 1
ATOM 707 O O . TYR A 1 87 ? -7.803 -0.112 -7.247 1.00 98.75 87 TYR A O 1
ATOM 715 N N . ALA A 1 88 ? -8.103 0.839 -9.255 1.00 98.69 88 ALA A N 1
ATOM 716 C CA . ALA A 1 88 ? -9.466 1.277 -8.974 1.00 98.69 88 ALA A CA 1
ATOM 717 C C . ALA A 1 88 ? -10.420 0.093 -8.728 1.00 98.69 88 ALA A C 1
ATOM 719 O O . ALA A 1 88 ? -11.195 0.127 -7.773 1.00 98.69 88 ALA A O 1
ATOM 720 N N . ALA A 1 89 ? -10.344 -0.960 -9.551 1.00 98.69 89 ALA A N 1
ATOM 721 C CA . ALA A 1 89 ? -11.168 -2.160 -9.390 1.00 98.69 89 ALA A CA 1
ATOM 722 C C . ALA A 1 89 ? -10.837 -2.931 -8.101 1.00 98.69 89 ALA A C 1
ATOM 724 O O . ALA A 1 89 ? -11.745 -3.342 -7.379 1.00 98.69 89 ALA A O 1
ATOM 725 N N . ASP A 1 90 ? -9.552 -3.076 -7.784 1.00 98.69 90 ASP A N 1
ATOM 726 C CA . ASP A 1 90 ? -9.072 -3.714 -6.560 1.00 98.69 90 ASP A CA 1
ATOM 727 C C . ASP A 1 90 ? -9.515 -2.933 -5.318 1.00 98.69 90 ASP A C 1
ATOM 729 O O . ASP A 1 90 ? -10.009 -3.524 -4.359 1.00 98.69 90 ASP A O 1
ATOM 733 N N . CYS A 1 91 ? -9.404 -1.600 -5.339 1.00 98.44 91 CYS A N 1
ATOM 734 C CA . CYS A 1 91 ? -9.870 -0.752 -4.244 1.00 98.44 91 CYS A CA 1
ATOM 735 C C . CYS A 1 91 ? -11.383 -0.885 -4.019 1.00 98.44 91 CYS A C 1
ATOM 737 O O . CYS A 1 91 ? -11.832 -1.025 -2.882 1.00 98.44 91 CYS A O 1
ATOM 739 N N . GLU A 1 92 ? -12.177 -0.903 -5.090 1.00 98.12 92 GLU A N 1
ATOM 740 C CA . GLU A 1 92 ? -13.623 -1.115 -4.998 1.00 98.12 92 GLU A CA 1
ATOM 741 C C . GLU A 1 92 ? -13.952 -2.507 -4.425 1.00 98.12 92 GLU A C 1
ATOM 743 O O . GLU A 1 92 ? -14.758 -2.653 -3.497 1.00 98.12 92 GLU A O 1
ATOM 748 N N . ALA A 1 93 ? -13.269 -3.547 -4.907 1.00 97.81 93 ALA A N 1
ATOM 749 C CA . ALA A 1 93 ? -13.451 -4.913 -4.428 1.00 97.81 93 ALA A CA 1
ATOM 750 C C . ALA A 1 93 ? -13.094 -5.053 -2.939 1.00 97.81 93 ALA A C 1
ATOM 752 O O . ALA A 1 93 ? -13.873 -5.620 -2.168 1.00 97.81 93 ALA A O 1
ATOM 753 N N . VAL A 1 94 ? -11.968 -4.479 -2.513 1.00 98.12 94 VAL A N 1
ATOM 754 C CA . VAL A 1 94 ? -11.467 -4.578 -1.139 1.00 98.12 94 VAL A CA 1
ATOM 755 C C . VAL A 1 94 ? -12.199 -3.613 -0.212 1.00 98.12 94 VAL A C 1
ATOM 757 O O . VAL A 1 94 ? -12.916 -4.044 0.688 1.00 98.12 94 VAL A O 1
ATOM 760 N N . PHE A 1 95 ? -12.091 -2.309 -0.450 1.00 96.94 95 PHE A N 1
ATOM 761 C CA . PHE A 1 95 ? -12.562 -1.267 0.465 1.00 96.94 95 PHE A CA 1
ATOM 762 C C . PHE A 1 95 ? -13.981 -0.782 0.141 1.00 96.94 95 PHE A C 1
ATOM 764 O O . PHE A 1 95 ? -14.674 -0.290 1.030 1.00 96.94 95 PHE A O 1
ATOM 771 N N . GLY A 1 96 ? -14.456 -0.964 -1.098 1.00 96.69 96 GLY A N 1
ATOM 772 C CA . GLY A 1 96 ? -15.703 -0.339 -1.577 1.00 96.69 96 GLY A CA 1
ATOM 773 C C . GLY A 1 96 ? -15.558 1.164 -1.826 1.00 96.69 96 GLY A C 1
ATOM 774 O O . GLY A 1 96 ? -16.546 1.891 -1.831 1.00 96.69 96 GLY A O 1
ATOM 775 N N . ALA A 1 97 ? -14.313 1.630 -1.915 1.00 95.69 97 ALA A N 1
ATOM 776 C CA . ALA A 1 97 ? -13.929 3.003 -2.181 1.00 95.69 97 ALA A CA 1
ATOM 777 C C . ALA A 1 97 ? -12.470 3.028 -2.650 1.00 95.69 97 ALA A C 1
ATOM 779 O O . ALA A 1 97 ? -11.706 2.098 -2.391 1.00 95.69 97 ALA A O 1
ATOM 780 N N . PHE A 1 98 ? -12.064 4.109 -3.312 1.00 96.69 98 PHE A N 1
ATOM 781 C CA . PHE A 1 98 ? -10.678 4.300 -3.726 1.00 96.69 98 PHE A CA 1
ATOM 782 C C . PHE A 1 98 ? -9.779 4.578 -2.511 1.00 96.69 98 PHE A C 1
ATOM 784 O O . PHE A 1 98 ? -10.018 5.532 -1.770 1.00 96.69 98 PHE A O 1
ATOM 791 N N . LEU A 1 99 ? -8.722 3.784 -2.317 1.00 95.88 99 LEU A N 1
ATOM 792 C CA . LEU A 1 99 ? -7.719 4.067 -1.292 1.00 95.88 99 LEU A CA 1
ATOM 793 C C . LEU A 1 99 ? -6.748 5.129 -1.823 1.00 95.88 99 LEU A C 1
ATOM 795 O O . LEU A 1 99 ? -5.935 4.868 -2.712 1.00 95.88 99 LEU A O 1
ATOM 799 N N . HIS A 1 100 ? -6.845 6.344 -1.295 1.00 94.00 100 HIS A N 1
ATOM 800 C CA . HIS A 1 100 ? -5.998 7.456 -1.715 1.00 94.00 100 HIS A CA 1
ATOM 801 C C . HIS A 1 100 ? -4.611 7.390 -1.065 1.00 94.00 100 HIS A C 1
ATOM 803 O O . HIS A 1 100 ? -4.494 7.197 0.142 1.00 94.00 100 HIS A O 1
ATOM 809 N N . HIS A 1 101 ? -3.569 7.626 -1.863 1.00 92.25 101 HIS A N 1
ATOM 810 C CA . HIS A 1 101 ? -2.202 7.816 -1.384 1.00 92.25 101 HIS A CA 1
ATOM 811 C C . HIS A 1 101 ? -1.825 9.300 -1.469 1.00 92.25 101 HIS A C 1
ATOM 813 O O . HIS A 1 101 ? -2.018 9.934 -2.507 1.00 92.25 101 HIS A O 1
ATOM 819 N N . ASN A 1 102 ? -1.289 9.848 -0.376 1.00 88.88 102 ASN A N 1
ATOM 820 C CA . ASN A 1 102 ? -0.729 11.197 -0.320 1.00 88.88 102 ASN A CA 1
ATOM 821 C C . ASN A 1 102 ? 0.790 11.144 -0.048 1.00 88.88 102 ASN A C 1
ATOM 823 O O . ASN A 1 102 ? 1.184 11.098 1.120 1.00 88.88 102 ASN A O 1
ATOM 827 N N . PRO A 1 103 ? 1.647 11.077 -1.084 1.00 85.62 103 PRO A N 1
ATOM 828 C CA . PRO A 1 103 ? 3.094 11.058 -0.894 1.00 85.62 103 PRO A CA 1
ATOM 829 C C . PRO A 1 103 ? 3.601 12.411 -0.378 1.00 85.62 103 PRO A C 1
ATOM 831 O O . PRO A 1 103 ? 3.041 13.465 -0.682 1.00 85.62 103 PRO A O 1
ATOM 834 N N . HIS A 1 104 ? 4.693 12.394 0.390 1.00 84.06 104 HIS A N 1
ATOM 835 C CA . HIS A 1 104 ? 5.368 13.629 0.803 1.00 84.06 104 HIS A CA 1
ATOM 836 C C . HIS A 1 104 ? 5.959 14.329 -0.429 1.00 84.06 104 HIS A C 1
ATOM 838 O O . HIS A 1 104 ? 6.693 13.716 -1.204 1.00 84.06 104 HIS A O 1
ATOM 844 N N . VAL A 1 105 ? 5.641 15.613 -0.602 1.00 84.25 105 VAL A N 1
ATOM 845 C CA . VAL A 1 105 ? 6.133 16.448 -1.704 1.00 84.25 105 VAL A CA 1
ATOM 846 C C . VAL A 1 105 ? 6.851 17.660 -1.121 1.00 84.25 105 VAL A C 1
ATOM 848 O O . VAL A 1 105 ? 6.279 18.391 -0.317 1.00 84.25 105 VAL A O 1
ATOM 851 N N . GLY A 1 106 ? 8.081 17.907 -1.574 1.00 88.19 106 GLY A N 1
ATOM 852 C CA . GLY A 1 106 ? 8.877 19.073 -1.187 1.00 88.19 106 GLY A CA 1
ATOM 853 C C . GLY A 1 106 ? 10.075 18.742 -0.300 1.00 88.19 106 GLY A C 1
ATOM 854 O O . GLY A 1 106 ? 10.439 17.582 -0.103 1.00 88.19 106 GLY A O 1
ATOM 855 N N . GLU A 1 107 ? 10.729 19.792 0.194 1.00 90.62 107 GLU A N 1
ATOM 856 C CA . GLU A 1 107 ? 11.858 19.651 1.111 1.00 90.62 107 GLU A CA 1
ATOM 857 C C . GLU A 1 107 ? 11.394 19.078 2.447 1.00 90.62 107 GLU A C 1
ATOM 859 O O . GLU A 1 107 ? 10.342 19.445 2.968 1.00 90.62 107 GLU A O 1
ATOM 864 N N . ARG A 1 108 ? 12.195 18.172 3.008 1.00 90.19 108 ARG A N 1
ATOM 865 C CA . ARG A 1 108 ? 11.903 17.579 4.308 1.00 90.19 108 ARG A CA 1
ATOM 866 C C . ARG A 1 108 ? 12.323 18.535 5.412 1.00 90.19 108 ARG A C 1
ATOM 868 O O . ARG A 1 108 ? 13.504 18.856 5.535 1.00 90.19 108 ARG A O 1
ATOM 875 N N . THR A 1 109 ? 11.361 18.975 6.210 1.00 93.94 109 THR A N 1
ATOM 876 C CA . THR A 1 109 ? 11.608 19.875 7.338 1.00 93.94 109 THR A CA 1
ATOM 877 C C . THR A 1 109 ? 11.934 19.093 8.611 1.00 93.94 109 THR A C 1
ATOM 879 O O . THR A 1 109 ? 11.676 17.894 8.700 1.00 93.94 109 THR A O 1
ATOM 882 N N . GLN A 1 110 ? 12.475 19.766 9.633 1.00 93.88 110 GLN A N 1
ATOM 883 C CA . GLN A 1 110 ? 12.646 19.141 10.951 1.00 93.88 110 GLN A CA 1
ATOM 884 C C . GLN A 1 110 ? 11.297 18.728 11.562 1.00 93.88 110 GLN A C 1
ATOM 886 O O . GLN A 1 110 ? 11.208 17.668 12.169 1.00 93.88 110 GLN A O 1
ATOM 891 N N . ALA A 1 111 ? 10.238 19.517 11.348 1.00 92.12 111 ALA A N 1
ATOM 892 C CA . ALA A 1 111 ? 8.900 19.170 11.820 1.00 92.12 111 ALA A CA 1
ATOM 893 C C . ALA A 1 111 ? 8.390 17.865 11.183 1.00 92.12 111 ALA A C 1
ATOM 895 O O . ALA A 1 111 ? 7.808 17.041 11.884 1.00 92.12 111 ALA A O 1
ATOM 896 N N . ASP A 1 112 ? 8.681 17.637 9.896 1.00 89.62 112 ASP A N 1
ATOM 897 C CA . ASP A 1 112 ? 8.331 16.388 9.203 1.00 89.62 112 ASP A CA 1
ATOM 898 C C . ASP A 1 112 ? 9.056 15.181 9.816 1.00 89.62 112 ASP A C 1
ATOM 900 O O . ASP A 1 112 ? 8.498 14.086 9.886 1.00 89.62 112 ASP A O 1
ATOM 904 N N . LEU A 1 113 ? 10.315 15.360 10.237 1.00 88.75 113 LEU A N 1
ATOM 905 C CA . LEU A 1 113 ? 11.099 14.307 10.887 1.00 88.75 113 LEU A CA 1
ATOM 906 C C . LEU A 1 113 ? 10.518 13.961 12.261 1.00 88.75 113 LEU A C 1
ATOM 908 O O . LEU A 1 113 ? 10.320 12.781 12.550 1.00 88.75 113 LEU A O 1
ATOM 912 N N . ASP A 1 114 ? 10.188 14.977 13.058 1.00 92.19 114 ASP A N 1
ATOM 913 C CA . ASP A 1 114 ? 9.590 14.808 14.384 1.00 92.19 114 ASP A CA 1
ATOM 914 C C . ASP A 1 114 ? 8.191 14.165 14.293 1.00 92.19 114 ASP A C 1
ATOM 916 O O . ASP A 1 114 ? 7.795 13.369 15.147 1.00 92.19 114 ASP A O 1
ATOM 920 N N . GLU A 1 115 ? 7.410 14.498 13.260 1.00 89.94 115 GLU A N 1
ATOM 921 C CA . GLU A 1 115 ? 6.124 13.854 12.980 1.00 89.94 115 GLU A CA 1
ATOM 922 C C . GLU A 1 115 ? 6.307 12.392 12.558 1.00 89.94 115 GLU A C 1
ATOM 924 O O . GLU A 1 115 ? 5.628 11.509 13.090 1.00 89.94 115 GLU A O 1
ATOM 929 N N . ARG A 1 116 ? 7.272 12.112 11.674 1.00 88.06 116 ARG A N 1
ATOM 930 C CA . ARG A 1 116 ? 7.613 10.741 11.273 1.00 88.06 116 ARG A CA 1
ATOM 931 C C . ARG A 1 116 ? 8.031 9.875 12.454 1.00 88.06 116 ARG A C 1
ATOM 933 O O . ARG A 1 116 ? 7.658 8.709 12.492 1.00 88.06 116 ARG A O 1
ATOM 940 N N . GLU A 1 117 ? 8.791 10.412 13.403 1.00 89.12 117 GLU A N 1
ATOM 941 C CA . GLU A 1 117 ? 9.200 9.664 14.595 1.00 89.12 117 GLU A CA 1
ATOM 942 C C . GLU A 1 117 ? 7.981 9.239 15.430 1.00 89.12 117 GLU A C 1
ATOM 944 O O . GLU A 1 117 ? 7.849 8.067 15.784 1.00 89.12 117 GLU A O 1
ATOM 949 N N . LYS A 1 118 ? 7.015 10.144 15.634 1.00 91.12 118 LYS A N 1
ATOM 950 C CA . LYS A 1 118 ? 5.751 9.823 16.323 1.00 91.12 118 LYS A CA 1
ATOM 951 C C . LYS A 1 118 ? 4.941 8.764 15.577 1.00 91.12 118 LYS A C 1
ATOM 953 O O . LYS A 1 118 ? 4.426 7.834 16.196 1.00 91.12 118 LYS A O 1
ATOM 958 N N . MET A 1 119 ? 4.830 8.887 14.253 1.00 90.69 119 MET A N 1
ATOM 959 C CA . MET A 1 119 ? 4.142 7.895 13.418 1.00 90.69 119 MET A CA 1
ATOM 960 C C . MET A 1 119 ? 4.835 6.527 13.484 1.00 90.69 119 MET A C 1
ATOM 962 O O . MET A 1 119 ? 4.161 5.497 13.526 1.00 90.69 119 MET A O 1
ATOM 966 N N . ALA A 1 120 ? 6.168 6.495 13.561 1.00 87.88 120 ALA A N 1
ATOM 967 C CA . ALA A 1 120 ? 6.931 5.258 13.699 1.00 87.88 120 ALA A CA 1
ATOM 968 C C . ALA A 1 120 ? 6.647 4.560 15.035 1.00 87.88 120 ALA A C 1
ATOM 970 O O . ALA A 1 120 ? 6.483 3.339 15.058 1.00 87.88 120 ALA A O 1
ATOM 971 N N . ASP A 1 121 ? 6.538 5.313 16.131 1.00 89.06 121 ASP A N 1
ATOM 972 C CA . ASP A 1 121 ? 6.190 4.759 17.441 1.00 89.06 121 ASP A CA 1
ATOM 973 C C . ASP A 1 121 ? 4.757 4.212 17.481 1.00 89.06 121 ASP A C 1
ATOM 975 O O . ASP A 1 121 ? 4.548 3.099 17.970 1.00 89.06 121 ASP A O 1
ATOM 979 N N . ILE A 1 122 ? 3.787 4.933 16.902 1.00 90.19 122 ILE A N 1
ATOM 980 C CA . ILE A 1 122 ? 2.404 4.447 16.745 1.00 90.19 122 ILE A CA 1
ATOM 981 C C . ILE A 1 122 ? 2.396 3.149 15.940 1.00 90.19 122 ILE A C 1
ATOM 983 O O . ILE A 1 122 ? 1.833 2.145 16.373 1.00 90.19 122 ILE A O 1
ATOM 987 N N . THR A 1 123 ? 3.068 3.151 14.789 1.00 90.00 123 THR A N 1
ATOM 988 C CA . THR A 1 123 ? 3.151 1.986 13.906 1.00 90.00 123 THR A CA 1
ATOM 989 C C . THR A 1 123 ? 3.734 0.792 14.655 1.00 90.00 123 THR A C 1
ATOM 991 O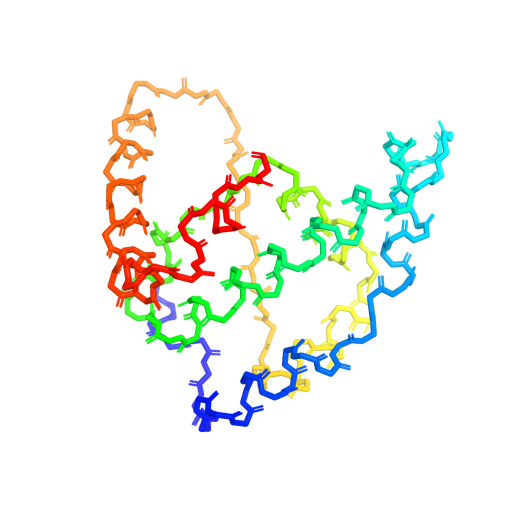 O . THR A 1 123 ? 3.119 -0.270 14.688 1.00 90.00 123 THR A O 1
ATOM 994 N N . ARG A 1 124 ? 4.874 0.964 15.335 1.00 88.31 124 ARG A N 1
ATOM 995 C CA . ARG A 1 124 ? 5.523 -0.105 16.105 1.00 88.31 124 ARG A CA 1
ATOM 996 C C . ARG A 1 124 ? 4.603 -0.672 17.185 1.00 88.31 124 ARG A C 1
ATOM 998 O O . ARG A 1 124 ? 4.535 -1.887 17.326 1.00 88.31 124 ARG A O 1
ATOM 1005 N N . ALA A 1 125 ? 3.890 0.185 17.915 1.00 90.06 125 ALA A N 1
ATOM 1006 C CA . ALA A 1 125 ? 2.965 -0.248 18.958 1.00 90.06 125 ALA A CA 1
ATOM 1007 C C . ALA A 1 125 ? 1.801 -1.083 18.396 1.00 90.06 125 ALA A C 1
ATOM 1009 O O . ALA A 1 125 ? 1.481 -2.130 18.955 1.00 90.06 125 ALA A O 1
ATOM 1010 N N . LEU A 1 126 ? 1.211 -0.661 17.273 1.00 91.12 126 LEU A N 1
ATOM 1011 C CA . LEU A 1 126 ? 0.134 -1.407 16.613 1.00 91.12 126 LEU A CA 1
ATOM 1012 C C . LEU A 1 126 ? 0.631 -2.759 16.084 1.00 91.12 126 LEU A C 1
ATOM 1014 O O . LEU A 1 126 ? -0.023 -3.780 16.268 1.00 91.12 126 LEU A O 1
ATOM 1018 N N . TYR A 1 127 ? 1.816 -2.793 15.477 1.00 86.94 127 TYR A N 1
ATOM 1019 C CA . TYR A 1 127 ? 2.411 -4.044 15.012 1.00 86.94 127 TYR A CA 1
ATOM 1020 C C . TYR A 1 127 ? 2.771 -4.994 16.164 1.00 86.94 127 TYR A C 1
ATOM 1022 O O . TYR A 1 127 ? 2.567 -6.198 16.039 1.00 86.94 127 TYR A O 1
ATOM 1030 N N . GLU A 1 128 ? 3.262 -4.486 17.294 1.00 86.69 128 GLU A N 1
ATOM 1031 C CA . GLU A 1 128 ? 3.514 -5.303 18.489 1.00 86.69 128 GLU A CA 1
ATOM 1032 C C . GLU A 1 128 ? 2.210 -5.882 19.055 1.00 86.69 128 GLU A C 1
ATOM 1034 O O . GLU A 1 128 ? 2.148 -7.065 19.379 1.00 86.69 128 GLU A O 1
ATOM 1039 N N . GLN A 1 129 ? 1.142 -5.081 19.109 1.00 88.62 129 GLN A N 1
ATOM 1040 C CA . GLN A 1 129 ? -0.184 -5.542 19.525 1.00 88.62 129 GLN A CA 1
ATOM 1041 C C . GLN A 1 129 ? -0.703 -6.688 18.641 1.00 88.62 129 GLN A C 1
ATOM 1043 O O . GLN A 1 129 ? -1.363 -7.597 19.143 1.00 88.62 129 GLN A O 1
ATOM 1048 N N . GLU A 1 130 ? -0.419 -6.639 17.341 1.00 87.56 130 GLU A N 1
ATOM 1049 C CA . GLU A 1 130 ? -0.945 -7.590 16.361 1.00 87.56 130 GLU A CA 1
ATOM 1050 C C . GLU A 1 130 ? -0.055 -8.823 16.137 1.00 87.56 130 GLU A C 1
ATOM 1052 O O . GLU A 1 130 ? -0.563 -9.893 15.797 1.00 87.56 130 GLU A O 1
ATOM 1057 N N . PHE A 1 131 ? 1.264 -8.701 16.326 1.00 82.00 131 PHE A N 1
ATOM 1058 C CA . PHE A 1 131 ? 2.240 -9.729 15.930 1.00 82.00 131 PHE A CA 1
ATOM 1059 C C . PHE A 1 131 ? 3.347 -10.020 16.964 1.00 82.00 131 PHE A C 1
ATOM 1061 O O . PHE A 1 131 ? 4.220 -10.864 16.705 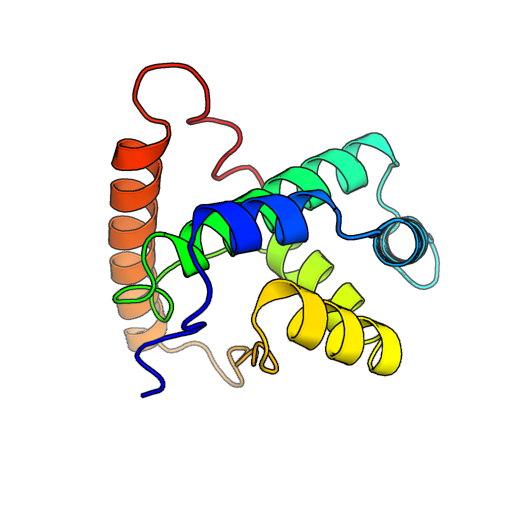1.00 82.00 131 PHE A O 1
ATOM 1068 N N . GLY A 1 132 ? 3.344 -9.325 18.107 1.00 69.31 132 GLY A N 1
ATOM 1069 C CA . GLY A 1 132 ? 4.362 -9.394 19.165 1.00 69.31 132 GLY A CA 1
ATOM 1070 C C . GLY A 1 132 ? 4.353 -10.680 19.999 1.00 69.31 132 GLY A C 1
ATOM 1071 O O . GLY A 1 132 ? 5.328 -10.997 20.675 1.00 69.31 132 GLY A O 1
ATOM 1072 N N . ASP A 1 133 ? 3.314 -11.511 19.890 1.00 64.69 133 ASP A N 1
ATOM 1073 C CA . ASP A 1 133 ? 3.196 -12.793 20.605 1.00 64.69 133 ASP A CA 1
ATOM 1074 C C . ASP A 1 133 ? 4.051 -13.945 20.017 1.00 64.69 133 ASP A C 1
ATOM 1076 O O . ASP A 1 133 ? 3.885 -15.115 20.373 1.00 64.69 133 ASP A O 1
ATOM 1080 N N . GLY A 1 134 ? 5.033 -13.615 19.168 1.00 50.00 134 GLY A N 1
ATOM 1081 C CA . GLY A 1 134 ? 6.107 -14.523 18.756 1.00 50.00 134 GLY A CA 1
ATOM 1082 C C . GLY A 1 134 ? 5.968 -15.142 17.364 1.00 50.00 134 GLY A C 1
ATOM 1083 O O . GLY A 1 134 ? 6.621 -16.152 17.094 1.00 50.00 134 GLY A O 1
ATOM 1084 N N . ARG A 1 135 ? 5.155 -14.571 16.460 1.00 47.91 135 ARG A N 1
ATOM 1085 C CA . ARG A 1 135 ? 4.988 -15.109 15.091 1.00 47.91 135 ARG A CA 1
ATOM 1086 C C . ARG A 1 135 ? 5.241 -14.145 13.927 1.00 47.91 135 ARG A C 1
ATOM 1088 O O . ARG A 1 135 ? 5.281 -14.629 12.800 1.00 47.91 135 ARG A O 1
ATOM 1095 N N . GLY A 1 136 ? 5.453 -12.839 14.141 1.00 47.56 136 GLY A N 1
ATOM 1096 C CA . GLY A 1 136 ? 5.511 -11.903 13.000 1.00 47.56 136 GLY A CA 1
ATOM 1097 C C . GLY A 1 136 ? 6.363 -10.638 13.127 1.00 47.56 136 GLY A C 1
ATOM 1098 O O . GLY A 1 136 ? 6.480 -9.918 12.137 1.00 47.56 136 GLY A O 1
ATOM 1099 N N . ALA A 1 137 ? 7.011 -10.375 14.267 1.00 42.38 137 ALA A N 1
ATOM 1100 C CA . ALA A 1 137 ? 7.704 -9.101 14.515 1.00 42.38 137 ALA A CA 1
ATOM 1101 C C . ALA A 1 137 ? 8.779 -8.728 13.465 1.00 42.38 137 ALA A C 1
ATOM 1103 O O . ALA A 1 137 ? 8.979 -7.553 13.175 1.00 42.38 137 ALA A O 1
ATOM 1104 N N . ASN A 1 138 ? 9.427 -9.716 12.832 1.00 44.06 138 ASN A N 1
ATOM 1105 C CA . ASN A 1 138 ? 10.425 -9.475 11.778 1.00 44.06 138 ASN A CA 1
ATOM 1106 C C . ASN A 1 138 ? 9.843 -9.316 10.362 1.00 44.06 138 ASN A C 1
ATOM 1108 O O . ASN A 1 138 ? 10.570 -8.900 9.465 1.00 44.06 138 ASN A O 1
ATOM 1112 N N . VAL A 1 139 ? 8.571 -9.649 10.133 1.00 48.59 139 VAL A N 1
ATOM 1113 C CA . VAL A 1 139 ? 7.921 -9.604 8.802 1.00 48.59 139 VAL A CA 1
ATOM 1114 C C . VAL A 1 139 ? 7.163 -8.288 8.601 1.00 48.59 139 VAL A C 1
ATOM 1116 O O . VAL A 1 139 ? 7.017 -7.802 7.488 1.00 48.59 139 VAL A O 1
ATOM 1119 N N . ALA A 1 140 ? 6.744 -7.685 9.709 1.00 45.34 140 ALA A N 1
ATOM 1120 C CA . ALA A 1 140 ? 6.004 -6.435 9.794 1.00 45.34 140 ALA A CA 1
ATOM 1121 C C . ALA A 1 140 ? 6.750 -5.189 9.285 1.00 45.34 140 ALA A C 1
ATOM 1123 O O . ALA A 1 140 ? 6.144 -4.285 8.718 1.00 45.34 140 ALA A O 1
ATOM 1124 N N . TRP A 1 141 ? 8.062 -5.130 9.529 1.00 48.38 141 TRP A N 1
ATOM 1125 C CA . TRP A 1 141 ? 8.877 -3.928 9.310 1.00 48.38 141 TRP A CA 1
ATOM 1126 C C . TRP A 1 141 ? 9.944 -4.104 8.223 1.00 48.38 141 TRP A C 1
ATOM 1128 O O . TRP A 1 141 ? 10.593 -3.138 7.837 1.00 48.38 141 TRP A O 1
ATOM 1138 N N . SER A 1 142 ? 10.158 -5.326 7.725 1.00 38.56 142 SER A N 1
ATOM 1139 C CA . SER A 1 142 ? 11.257 -5.622 6.800 1.00 38.56 142 SER A CA 1
ATOM 1140 C C . SER A 1 142 ? 10.908 -5.318 5.339 1.00 38.56 142 SER A C 1
ATOM 1142 O O . SER A 1 142 ? 10.821 -6.211 4.497 1.00 38.56 142 SER A O 1
ATOM 1144 N N . GLY A 1 143 ? 10.752 -4.027 5.039 1.00 41.69 143 GLY A N 1
ATOM 1145 C CA . GLY A 1 143 ? 11.358 -3.456 3.834 1.00 41.69 143 GLY A CA 1
ATOM 1146 C C . GLY A 1 143 ? 12.560 -2.635 4.260 1.00 41.69 143 GLY A C 1
ATOM 1147 O O . GLY A 1 143 ? 12.337 -1.656 5.006 1.00 41.69 143 GLY A O 1
#

Foldseek 3Di:
DPLALAPDDLVQLLVLLVVDDLVQLLVQQCDPPRHVVDDSVRSVLLSLLLSVLSSLCNVPSNCNVLADADPSVVRSVVSLVVVVVSQQVSSCSRGVGRDDDDDDDDDQDPVNVVSNVVSVVVNLVSCCVVAVPPHPNCSNHPD

Secondary structure (DSSP, 8-state):
----S--S-HHHHHHHHHH---HHHHHHHH-TTTS----HHHHHHHHHHHHHHHHHHHHTGGGGGG----HHHHHHHHHHHHSHHHHHHHHHHHTSS--------SPPPHHHHHHHHHHHHHHHHHHHHHHTTTTSTTTSS--

Radius of gyration: 15.28 Å; chains: 1; bounding box: 33×35×38 Å